Protein AF-B5Y6V1-F1 (afdb_monomer_lite)

Organism: Coprothermobacter proteolyticus (strain ATCC 35245 / DSM 5265 / OCM 4 / BT) (NCBI:txid309798)

Structure (mmCIF, N/CA/C/O backbone):
data_AF-B5Y6V1-F1
#
_entry.id   AF-B5Y6V1-F1
#
loop_
_atom_site.group_PDB
_atom_site.id
_atom_site.type_symbol
_atom_site.label_atom_id
_atom_site.label_alt_id
_atom_site.label_comp_id
_atom_site.label_asym_id
_atom_site.label_entity_id
_atom_site.label_seq_id
_atom_site.pdbx_PDB_ins_code
_atom_site.Cartn_x
_atom_site.Cartn_y
_atom_site.Cartn_z
_atom_site.occupancy
_atom_site.B_iso_or_equiv
_atom_site.auth_seq_id
_atom_site.auth_comp_id
_atom_site.auth_asym_id
_atom_site.auth_atom_id
_atom_site.pdbx_PDB_model_num
ATOM 1 N N . MET A 1 1 ? 5.979 17.648 19.713 1.00 57.91 1 MET A N 1
ATOM 2 C CA . MET A 1 1 ? 5.035 16.621 20.179 1.00 57.91 1 MET A CA 1
ATOM 3 C C . MET A 1 1 ? 4.109 16.262 19.032 1.00 57.91 1 MET A C 1
ATOM 5 O O . MET A 1 1 ? 3.069 16.890 18.846 1.00 57.91 1 MET A O 1
ATOM 9 N N . PHE A 1 2 ? 4.539 15.308 18.211 1.00 65.25 2 PHE A N 1
ATOM 10 C CA . PHE A 1 2 ? 3.668 14.685 17.219 1.00 65.25 2 PHE A CA 1
ATOM 11 C C . PHE A 1 2 ? 2.539 13.943 17.933 1.00 65.25 2 PHE A C 1
ATOM 13 O O . PHE A 1 2 ? 2.790 13.146 18.834 1.00 65.25 2 PHE A O 1
ATOM 20 N N . ASN A 1 3 ? 1.303 14.233 17.542 1.00 78.38 3 ASN A N 1
ATOM 21 C CA . ASN A 1 3 ? 0.142 13.470 17.963 1.00 78.38 3 ASN A CA 1
ATOM 22 C C . ASN A 1 3 ? -0.668 13.138 16.712 1.00 78.38 3 ASN A C 1
ATOM 24 O O . ASN A 1 3 ? -1.259 14.027 16.099 1.00 78.38 3 ASN A O 1
ATOM 28 N 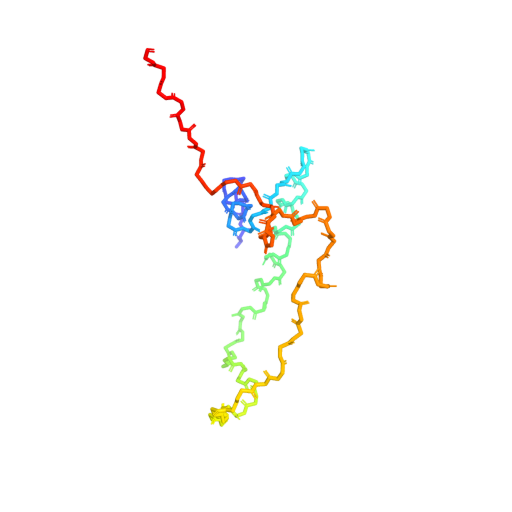N . ILE A 1 4 ? -0.632 11.877 16.299 1.00 85.94 4 ILE A N 1
ATOM 29 C CA . ILE A 1 4 ? -1.419 11.374 15.180 1.00 85.94 4 ILE A CA 1
ATOM 30 C C . ILE A 1 4 ? -2.880 11.322 15.619 1.00 85.94 4 ILE A C 1
ATOM 32 O O . ILE A 1 4 ? -3.221 10.695 16.621 1.00 85.94 4 ILE A O 1
ATOM 36 N N . SER A 1 5 ? -3.741 11.997 14.859 1.00 89.94 5 SER A N 1
ATOM 37 C CA . SER A 1 5 ? -5.190 11.896 15.015 1.00 89.94 5 SER A CA 1
ATOM 38 C C . SER A 1 5 ? -5.722 10.597 14.390 1.00 89.94 5 SER A C 1
ATOM 40 O O . SER A 1 5 ? -5.115 10.089 13.443 1.00 89.94 5 SER A O 1
ATOM 42 N N . PRO A 1 6 ? -6.888 10.093 14.834 1.00 89.31 6 PRO A N 1
ATOM 43 C CA . PRO A 1 6 ? -7.582 8.982 14.171 1.00 89.31 6 PRO A CA 1
ATOM 44 C C . PRO A 1 6 ? -7.778 9.205 12.662 1.00 89.31 6 PRO A C 1
ATOM 46 O O . PRO A 1 6 ? -7.571 8.307 11.854 1.00 89.31 6 PRO A O 1
ATOM 49 N N . GLU A 1 7 ? -8.081 10.443 12.260 1.00 91.19 7 GLU A N 1
ATOM 50 C CA . GLU A 1 7 ? -8.217 10.836 10.850 1.00 91.19 7 GLU A CA 1
ATOM 51 C C . GLU A 1 7 ? -6.912 10.645 10.066 1.00 91.19 7 GLU A C 1
ATOM 53 O O . GLU A 1 7 ? -6.921 10.137 8.946 1.00 91.19 7 GLU A O 1
ATOM 58 N N . THR A 1 8 ? -5.778 11.008 10.672 1.00 90.94 8 THR A N 1
ATOM 59 C CA . THR A 1 8 ? -4.456 10.801 10.071 1.00 90.94 8 THR A CA 1
ATOM 60 C C . THR A 1 8 ? -4.133 9.313 9.968 1.00 90.94 8 THR A C 1
ATOM 62 O O . THR A 1 8 ? -3.593 8.882 8.953 1.00 90.94 8 THR A O 1
ATOM 65 N N . LEU A 1 9 ? -4.483 8.516 10.982 1.00 90.19 9 LEU A N 1
ATOM 66 C CA . LEU A 1 9 ? -4.285 7.067 10.940 1.00 90.19 9 LEU A CA 1
ATOM 67 C C . LEU A 1 9 ? -5.089 6.424 9.804 1.00 90.19 9 LEU A C 1
ATOM 69 O O . LEU A 1 9 ? -4.530 5.644 9.038 1.00 90.19 9 LEU A O 1
ATOM 73 N N . LYS A 1 10 ? -6.354 6.813 9.637 1.00 90.06 10 LYS A N 1
ATOM 74 C CA . LYS A 1 10 ? -7.192 6.341 8.531 1.00 90.06 10 LYS A CA 1
ATOM 75 C C . LYS A 1 10 ? -6.623 6.733 7.166 1.00 90.06 10 LYS A C 1
ATOM 77 O O . LYS A 1 10 ? -6.611 5.935 6.237 1.00 90.06 10 LYS A O 1
ATOM 82 N N . HIS A 1 11 ? -6.097 7.948 7.043 1.00 91.12 11 HIS A N 1
ATOM 83 C CA . HIS A 1 11 ? -5.455 8.367 5.801 1.00 91.12 11 HIS A CA 1
ATOM 84 C C . HIS A 1 11 ? -4.197 7.537 5.486 1.00 91.12 11 HIS A C 1
ATOM 86 O O . HIS A 1 11 ? -3.959 7.170 4.337 1.00 91.12 11 HIS A O 1
ATOM 92 N N . LEU A 1 12 ? -3.398 7.203 6.503 1.00 90.75 12 LEU A N 1
ATOM 93 C CA . LEU A 1 12 ? -2.229 6.334 6.343 1.00 90.75 12 LEU A CA 1
ATOM 94 C C . LEU A 1 12 ? -2.620 4.905 5.953 1.00 90.75 12 LEU A C 1
ATOM 96 O O . LEU A 1 12 ? -1.940 4.294 5.131 1.00 90.75 12 LEU A O 1
ATOM 100 N N . GLU A 1 13 ? -3.710 4.390 6.514 1.00 90.94 13 GLU A N 1
ATOM 101 C CA . GLU A 1 13 ? -4.292 3.094 6.165 1.00 90.94 13 GLU A CA 1
ATOM 102 C C . GLU A 1 13 ? -4.661 3.030 4.671 1.00 90.94 13 GLU A C 1
ATOM 104 O O . GLU A 1 13 ? -4.235 2.109 3.968 1.00 90.94 13 GLU A O 1
ATOM 109 N N . GLU A 1 14 ? -5.339 4.064 4.162 1.00 90.94 14 GLU A N 1
ATOM 110 C CA . GLU A 1 14 ? -5.702 4.191 2.744 1.00 90.94 14 GLU A CA 1
ATOM 111 C C . GLU A 1 14 ? -4.469 4.248 1.829 1.00 90.94 14 GLU A C 1
ATOM 113 O O . GLU A 1 14 ? -4.407 3.549 0.814 1.00 90.94 14 GLU A O 1
ATOM 118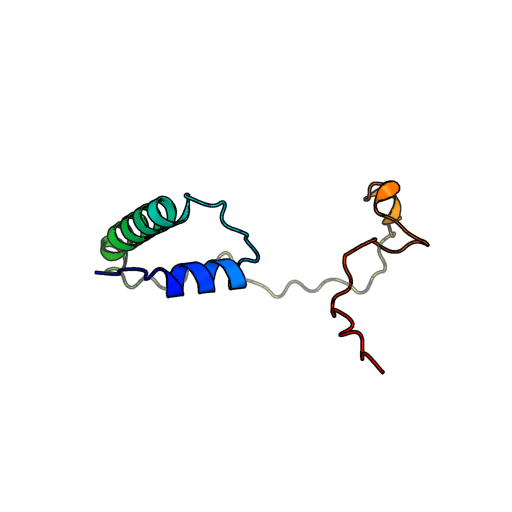 N N . LEU A 1 15 ? -3.457 5.044 2.192 1.00 92.06 15 LEU A N 1
ATOM 119 C CA . LEU A 1 15 ? -2.220 5.168 1.414 1.00 92.06 15 LEU A CA 1
ATOM 120 C C . LEU A 1 15 ? -1.416 3.864 1.374 1.00 92.06 15 LEU A C 1
ATOM 122 O O . LEU A 1 15 ? -0.810 3.540 0.352 1.00 92.06 15 LEU A O 1
ATOM 126 N N . ALA A 1 16 ? -1.402 3.122 2.482 1.00 92.38 16 ALA A N 1
ATOM 127 C CA . ALA A 1 16 ? -0.681 1.862 2.604 1.00 92.38 16 ALA A CA 1
ATOM 128 C C . ALA A 1 16 ? -1.456 0.657 2.042 1.00 92.38 16 ALA A C 1
ATOM 130 O O . ALA A 1 16 ? -0.880 -0.427 1.950 1.00 92.38 16 ALA A O 1
ATOM 131 N N . GLN A 1 17 ? -2.730 0.835 1.667 1.00 88.75 17 GLN A N 1
ATOM 132 C CA . GLN A 1 17 ? -3.646 -0.245 1.277 1.00 88.75 17 GLN A CA 1
ATOM 133 C C . GLN A 1 17 ? -3.743 -1.344 2.346 1.00 88.75 17 GLN A C 1
ATOM 135 O O . GLN A 1 17 ? -3.742 -2.540 2.042 1.00 88.75 17 GLN A O 1
ATOM 140 N N . LEU A 1 18 ? -3.788 -0.931 3.612 1.00 89.25 18 LEU A N 1
ATOM 141 C CA . LEU A 1 18 ? -4.008 -1.820 4.748 1.00 89.25 18 LEU A CA 1
ATOM 142 C C . LEU A 1 18 ? -5.467 -1.707 5.192 1.00 89.25 18 LEU A C 1
ATOM 144 O O . LEU A 1 18 ? -6.084 -0.674 4.991 1.00 89.25 18 LEU A O 1
ATOM 148 N N . GLU A 1 19 ? -6.012 -2.764 5.785 1.00 86.75 19 GLU A N 1
ATOM 149 C CA . GLU A 1 19 ? -7.293 -2.707 6.497 1.00 86.75 19 GLU A CA 1
ATOM 150 C C . GLU A 1 19 ? -7.011 -3.042 7.962 1.00 86.75 19 GLU A C 1
ATOM 152 O O . GLU A 1 19 ? -6.566 -4.152 8.282 1.00 86.75 19 GLU A O 1
ATOM 157 N N . LEU A 1 20 ? -7.203 -2.074 8.857 1.00 83.38 20 LEU A N 1
ATOM 158 C CA . LEU A 1 20 ? -6.968 -2.250 10.286 1.00 83.38 20 LEU A CA 1
ATOM 159 C C . LEU A 1 20 ? -8.122 -3.052 10.911 1.00 83.38 20 LEU A C 1
ATOM 161 O O . LEU A 1 20 ? -9.286 -2.658 10.816 1.00 83.38 20 LEU A O 1
ATOM 165 N N . PRO A 1 21 ? -7.833 -4.170 11.603 1.00 87.19 21 PRO A N 1
ATOM 166 C CA . PRO A 1 21 ? -8.862 -4.912 12.318 1.00 87.19 21 PRO A CA 1
ATOM 167 C C . PRO A 1 21 ? -9.542 -4.061 13.397 1.00 87.19 21 PRO A C 1
ATOM 169 O O . PRO A 1 21 ? -8.890 -3.286 14.104 1.00 87.19 21 PRO A O 1
ATOM 172 N N . LEU A 1 22 ? -10.849 -4.278 13.578 1.00 78.50 22 LEU A N 1
ATOM 173 C CA . LEU A 1 22 ? -11.642 -3.612 14.614 1.00 78.50 22 LEU A CA 1
ATOM 174 C C . LEU A 1 22 ? -10.988 -3.787 15.995 1.00 78.50 22 LEU A C 1
ATOM 176 O O . LEU A 1 22 ? -10.705 -4.907 16.423 1.00 78.50 22 LEU A O 1
ATOM 180 N N . GLY A 1 23 ? -10.759 -2.672 16.691 1.00 80.00 23 GLY A N 1
ATOM 181 C CA . GLY A 1 23 ? -10.164 -2.648 18.032 1.00 80.00 23 GLY A CA 1
ATOM 182 C C . GLY A 1 23 ? -8.635 -2.552 18.083 1.00 80.00 23 GLY A C 1
ATOM 183 O O . GLY A 1 23 ? -8.088 -2.466 19.179 1.00 80.00 23 GLY A O 1
ATOM 184 N N . LEU A 1 24 ? -7.928 -2.532 16.944 1.00 87.69 24 LEU A N 1
ATOM 185 C CA . LEU A 1 24 ? -6.479 -2.259 16.915 1.00 87.69 24 LEU A CA 1
ATOM 186 C C . LEU A 1 24 ? -6.122 -0.783 16.709 1.00 87.69 24 LEU A C 1
ATOM 188 O O . LEU A 1 24 ? -4.956 -0.422 16.858 1.00 87.69 24 LEU A O 1
ATOM 192 N N . GLU A 1 25 ? -7.103 0.064 16.412 1.00 87.25 25 GLU A N 1
ATOM 193 C CA . GLU A 1 25 ? -6.900 1.487 16.124 1.00 87.25 25 GLU A CA 1
ATOM 194 C C . GLU A 1 25 ? -6.229 2.228 17.290 1.00 87.25 25 GLU A C 1
ATOM 196 O O . GLU A 1 25 ? -5.195 2.866 17.107 1.00 87.25 25 GLU A O 1
ATOM 201 N N . GLU A 1 26 ? -6.747 2.069 18.511 1.00 87.44 26 GLU A N 1
ATO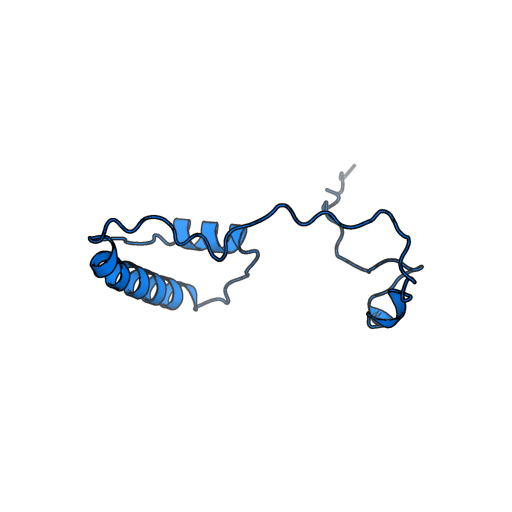M 202 C CA . GLU A 1 26 ? -6.203 2.729 19.706 1.00 87.44 26 GLU A CA 1
ATOM 203 C C . GLU A 1 26 ? -4.755 2.315 19.986 1.00 87.44 26 GLU A C 1
ATOM 205 O O . GLU A 1 26 ? -3.905 3.152 20.298 1.00 87.44 26 GLU A O 1
ATOM 210 N N . LYS A 1 27 ? -4.455 1.022 19.816 1.00 90.25 27 LYS A N 1
ATOM 211 C CA . LYS A 1 27 ? -3.100 0.497 19.980 1.00 90.25 27 LYS A CA 1
ATOM 212 C C . LYS A 1 27 ? -2.162 1.066 18.916 1.00 90.25 27 LYS A C 1
ATOM 214 O O . LYS A 1 27 ? -1.060 1.488 19.243 1.00 90.25 27 LYS A O 1
ATOM 219 N N . MET A 1 28 ? -2.603 1.110 17.660 1.00 91.50 28 MET A N 1
ATOM 220 C CA . MET A 1 28 ? -1.804 1.646 16.559 1.00 91.50 28 MET A CA 1
ATOM 221 C C . MET A 1 28 ? -1.515 3.140 16.747 1.00 91.50 28 MET A C 1
ATOM 223 O O . MET A 1 28 ? -0.384 3.577 16.547 1.00 91.50 28 MET A O 1
ATOM 227 N N . LEU A 1 29 ? -2.501 3.918 17.203 1.00 91.00 29 LEU A N 1
ATOM 228 C CA . LEU A 1 29 ? -2.305 5.324 17.567 1.00 91.00 29 LEU A CA 1
ATOM 229 C C . LEU A 1 29 ? -1.271 5.476 18.685 1.00 91.00 29 LEU A C 1
ATOM 231 O O . LEU A 1 29 ? -0.386 6.328 18.596 1.00 91.00 29 LEU A O 1
ATOM 235 N N . GLN A 1 30 ? -1.360 4.651 19.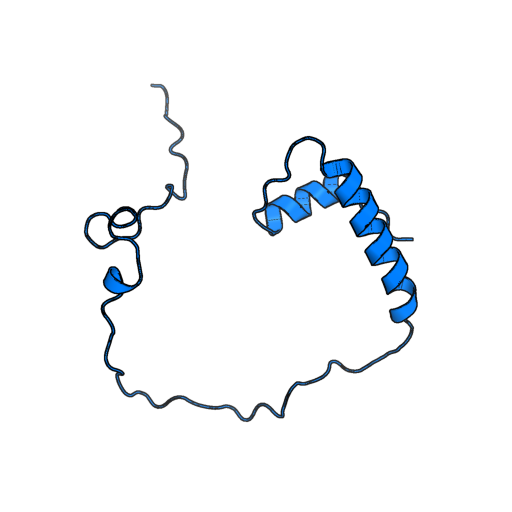730 1.00 90.38 30 GLN A N 1
ATOM 236 C CA . GLN A 1 30 ? -0.399 4.672 20.829 1.00 90.38 30 GLN A CA 1
ATOM 237 C C . GLN A 1 30 ? 1.019 4.336 20.345 1.00 90.38 30 GLN A C 1
ATOM 239 O O . GLN A 1 30 ? 1.961 5.070 20.656 1.00 90.38 30 GLN A O 1
ATOM 244 N N . ASP A 1 31 ? 1.164 3.266 19.563 1.00 91.44 31 ASP A N 1
ATOM 245 C CA . ASP A 1 31 ? 2.451 2.785 19.060 1.00 91.44 31 ASP A CA 1
ATOM 246 C C . ASP A 1 31 ? 3.100 3.820 18.128 1.00 91.44 31 ASP A C 1
ATOM 248 O O . ASP A 1 31 ? 4.272 4.161 18.297 1.00 91.44 31 ASP A O 1
ATOM 252 N N . LEU A 1 32 ? 2.343 4.394 17.187 1.00 90.94 32 LEU A N 1
ATOM 253 C CA . LEU A 1 32 ? 2.866 5.398 16.257 1.00 90.94 32 LEU A CA 1
ATOM 254 C C . LEU A 1 32 ? 3.286 6.689 16.968 1.00 90.94 32 LEU A C 1
ATOM 256 O O . LEU A 1 32 ? 4.346 7.240 16.667 1.00 90.94 32 LEU A O 1
ATOM 260 N N . ASN A 1 33 ? 2.505 7.152 17.945 1.00 89.50 33 ASN A N 1
ATOM 261 C CA . ASN A 1 33 ? 2.875 8.316 18.748 1.00 89.50 33 ASN A CA 1
ATOM 262 C C . ASN A 1 33 ? 4.135 8.054 19.582 1.00 89.50 33 ASN A C 1
ATOM 264 O O . ASN A 1 33 ? 5.014 8.915 19.666 1.00 89.50 33 ASN A O 1
ATOM 268 N N . HIS A 1 34 ? 4.270 6.851 20.145 1.00 88.94 34 HIS A N 1
ATOM 269 C CA . HIS A 1 34 ? 5.481 6.450 20.854 1.00 88.94 34 HIS A CA 1
ATOM 270 C C . HIS A 1 34 ? 6.707 6.448 19.927 1.00 88.94 34 HIS A C 1
ATOM 272 O O . HIS A 1 34 ? 7.738 7.040 20.262 1.00 88.94 34 HIS A O 1
ATOM 278 N N . ILE A 1 35 ? 6.582 5.868 18.732 1.00 88.75 35 ILE A N 1
ATOM 279 C CA . ILE A 1 35 ? 7.643 5.846 17.719 1.00 88.75 35 ILE A CA 1
ATOM 280 C C . ILE A 1 35 ? 8.060 7.274 17.349 1.00 88.75 35 ILE A C 1
ATOM 282 O O . ILE A 1 35 ? 9.233 7.621 17.482 1.00 88.75 35 ILE A O 1
ATOM 286 N N . LEU A 1 36 ? 7.117 8.132 16.949 1.00 86.62 36 LEU A N 1
ATOM 287 C CA . LEU A 1 36 ? 7.430 9.502 16.530 1.00 86.62 36 LEU A CA 1
ATOM 288 C C . LEU A 1 36 ? 8.065 10.327 17.651 1.00 86.62 36 LEU A C 1
ATOM 290 O O . LEU A 1 36 ? 9.027 11.050 17.400 1.00 86.62 36 LEU A O 1
ATOM 294 N N . SER A 1 37 ? 7.597 10.165 18.892 1.00 83.75 37 SER A N 1
ATOM 295 C CA . SER A 1 37 ? 8.214 10.821 20.051 1.00 83.75 37 SER A CA 1
ATOM 296 C C . SER A 1 37 ? 9.665 10.376 20.287 1.00 83.75 37 SER A C 1
ATOM 298 O O . SER A 1 37 ? 10.496 11.177 20.705 1.00 83.75 37 SER A O 1
ATOM 300 N N . THR A 1 38 ? 10.002 9.126 19.954 1.00 81.06 38 THR A N 1
ATOM 301 C CA . THR A 1 38 ? 11.377 8.609 20.043 1.00 81.06 38 THR A CA 1
ATOM 302 C C . THR A 1 38 ? 12.278 9.247 18.982 1.00 81.06 38 THR A C 1
ATOM 304 O O . THR A 1 38 ? 13.425 9.598 19.261 1.00 81.06 38 THR A O 1
ATOM 307 N N . PHE A 1 39 ? 11.759 9.447 17.768 1.00 74.94 39 PHE A N 1
ATOM 308 C CA . PHE A 1 39 ? 12.501 10.057 16.661 1.00 74.94 39 PHE A CA 1
ATOM 309 C C . PHE A 1 39 ? 12.661 11.583 16.777 1.00 74.94 39 PHE A C 1
ATOM 311 O O . PHE A 1 39 ? 13.594 12.119 16.176 1.00 74.94 39 PHE A O 1
ATOM 318 N N . GLU A 1 40 ? 11.851 12.284 17.586 1.00 65.88 40 GLU A N 1
ATOM 319 C CA . GLU A 1 40 ? 12.074 13.709 17.915 1.00 65.88 40 GLU A CA 1
ATOM 320 C C . GLU A 1 40 ? 13.476 13.959 18.513 1.00 65.88 40 GLU A C 1
ATOM 322 O O . GLU A 1 40 ? 14.013 15.054 18.384 1.00 65.88 40 GLU A O 1
ATOM 327 N N . VAL A 1 41 ? 14.113 12.941 19.104 1.00 58.06 41 VAL A N 1
ATOM 328 C CA . VAL A 1 41 ? 15.477 13.035 19.657 1.00 58.06 41 VAL A CA 1
ATOM 329 C C . VAL A 1 41 ? 16.561 13.008 18.560 1.00 58.06 41 VAL A C 1
ATOM 331 O O . VAL A 1 41 ? 17.677 13.475 18.779 1.00 58.06 41 VAL A O 1
ATOM 334 N N . ILE A 1 42 ? 16.250 12.490 17.365 1.00 57.22 42 ILE A N 1
ATOM 335 C CA . ILE A 1 42 ? 17.222 12.226 16.284 1.00 57.22 42 ILE A CA 1
ATOM 336 C C . ILE A 1 42 ? 17.302 13.384 15.269 1.00 57.22 42 ILE A C 1
ATOM 338 O O . ILE A 1 42 ? 18.304 13.524 14.569 1.00 57.22 42 ILE A O 1
ATOM 342 N N . SER A 1 43 ? 16.305 14.273 15.221 1.00 55.94 43 SER A N 1
ATOM 343 C CA . SER A 1 43 ? 16.213 15.381 14.249 1.00 55.94 43 SER A CA 1
ATOM 344 C C . SER A 1 43 ? 17.219 16.528 14.453 1.00 55.94 43 SER A C 1
ATOM 346 O O . SER A 1 43 ? 17.209 17.491 13.692 1.00 55.94 43 SER A O 1
ATOM 348 N N . VAL A 1 44 ? 18.105 16.438 15.450 1.00 58.91 44 VAL A N 1
ATOM 349 C CA . VAL A 1 44 ? 19.074 17.496 15.802 1.00 58.91 44 VAL A CA 1
ATOM 350 C C . VAL A 1 44 ? 20.366 17.426 14.971 1.00 58.91 44 VAL A C 1
ATOM 352 O O . VAL A 1 44 ? 21.167 18.358 14.993 1.00 58.91 44 VAL A O 1
ATOM 355 N N . VAL A 1 45 ? 20.592 16.354 14.206 1.00 65.62 45 VAL A N 1
ATOM 356 C CA . VAL A 1 45 ? 21.829 16.186 13.429 1.00 65.62 45 VAL A CA 1
ATOM 357 C C . VAL A 1 45 ? 21.553 16.424 11.947 1.00 65.62 45 VAL A C 1
ATOM 359 O O . VAL A 1 45 ? 20.988 15.564 11.273 1.00 65.62 45 VAL A O 1
ATOM 362 N N . GLU A 1 46 ? 21.987 17.575 11.421 1.00 63.47 46 GLU A N 1
ATOM 363 C CA . GLU A 1 46 ? 22.079 17.798 9.974 1.00 63.47 46 GLU A CA 1
ATOM 364 C C . GLU A 1 46 ? 23.083 16.803 9.384 1.00 63.47 46 GLU A C 1
ATOM 366 O O . GLU A 1 46 ? 24.298 17.003 9.409 1.00 63.47 46 GLU A O 1
ATOM 371 N N . LYS A 1 47 ? 22.565 15.686 8.878 1.00 71.56 47 LYS A N 1
ATOM 372 C CA . LYS A 1 47 ? 23.341 14.702 8.138 1.00 71.56 47 LYS A CA 1
ATOM 373 C C . LYS A 1 47 ? 22.956 14.815 6.664 1.00 71.56 47 LYS A C 1
ATOM 375 O O . LYS A 1 47 ? 21.766 14.719 6.356 1.00 71.56 47 LYS A O 1
ATOM 380 N N . PRO A 1 48 ? 23.916 15.014 5.743 1.00 73.75 48 PRO A N 1
ATOM 381 C CA . PRO A 1 48 ? 23.615 14.913 4.322 1.00 73.75 48 PRO A CA 1
ATOM 382 C C . PRO A 1 48 ? 23.041 13.516 4.035 1.00 73.75 48 PRO A C 1
ATOM 384 O O . PRO A 1 48 ? 23.464 12.550 4.680 1.00 73.75 48 PRO A O 1
ATOM 387 N N . PRO A 1 49 ? 22.076 13.385 3.106 1.00 76.50 49 PRO A N 1
ATOM 388 C CA . PRO A 1 49 ? 21.511 12.086 2.770 1.00 76.50 49 PRO A CA 1
ATOM 389 C C . PRO A 1 49 ? 22.642 11.138 2.371 1.00 76.50 49 PRO A C 1
ATOM 391 O O . PRO A 1 49 ? 23.492 11.484 1.547 1.00 76.50 49 PRO A O 1
ATOM 394 N N . GLU A 1 50 ? 22.675 9.954 2.980 1.00 77.19 50 GLU A N 1
ATOM 395 C CA . GLU A 1 50 ? 23.647 8.933 2.609 1.00 77.19 50 GLU A CA 1
ATOM 396 C C . GLU A 1 50 ? 23.380 8.525 1.158 1.00 77.19 50 GLU A C 1
ATOM 398 O O . GLU A 1 50 ? 22.380 7.878 0.848 1.00 77.19 50 GLU A O 1
ATOM 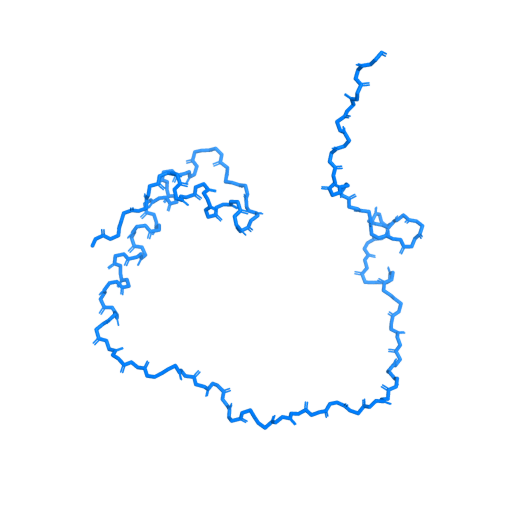403 N N . SER A 1 51 ? 24.266 8.923 0.245 1.00 68.56 51 SER A N 1
ATOM 404 C CA . SER A 1 51 ? 24.279 8.369 -1.103 1.00 68.56 51 SER A CA 1
ATOM 405 C C . SER A 1 51 ? 24.931 6.994 -1.017 1.00 68.56 51 SER A C 1
ATOM 407 O O . SER A 1 51 ? 26.147 6.849 -0.908 1.00 68.56 51 SER A O 1
ATOM 409 N N . GLY A 1 52 ? 24.100 5.955 -0.975 1.00 66.50 52 GLY A N 1
ATOM 410 C CA . GLY A 1 52 ? 24.574 4.581 -1.046 1.00 66.50 52 GLY A CA 1
ATOM 411 C C . GLY A 1 52 ? 25.254 4.339 -2.391 1.00 66.50 52 GLY A C 1
ATOM 412 O O . GLY A 1 52 ? 24.557 4.213 -3.390 1.00 66.50 52 GLY A O 1
ATOM 413 N N . VAL A 1 53 ? 26.589 4.240 -2.372 1.00 68.38 53 VAL A N 1
ATOM 414 C CA . VAL A 1 53 ? 27.482 3.930 -3.507 1.00 68.38 53 VAL A CA 1
ATOM 415 C C . VAL A 1 53 ? 27.432 4.987 -4.620 1.00 68.38 53 VAL A C 1
ATOM 417 O O . VAL A 1 53 ? 26.366 5.400 -5.063 1.00 68.38 53 VAL A O 1
ATOM 420 N N . GLU A 1 54 ? 28.592 5.431 -5.116 1.00 65.75 54 GLU A N 1
ATOM 421 C CA . GLU A 1 54 ? 28.637 6.292 -6.303 1.00 65.75 54 GLU A CA 1
ATOM 422 C C . GLU A 1 54 ? 27.932 5.593 -7.472 1.00 65.75 54 GLU A C 1
ATOM 424 O O . GLU A 1 54 ? 28.417 4.605 -8.032 1.00 65.75 54 GLU A O 1
ATOM 429 N N . GLN A 1 55 ? 26.740 6.083 -7.809 1.00 64.19 55 GLN A N 1
ATOM 430 C CA . GLN A 1 55 ? 25.945 5.561 -8.906 1.00 64.19 55 GLN A CA 1
ATOM 431 C C . GLN A 1 55 ? 26.591 6.010 -10.215 1.00 64.19 55 GLN A C 1
ATOM 433 O O . GLN A 1 55 ? 26.246 7.040 -10.790 1.00 64.19 55 GLN A O 1
ATOM 438 N N . SER A 1 56 ? 27.550 5.228 -10.703 1.00 73.62 56 SER A N 1
ATOM 439 C CA . SER A 1 56 ? 27.848 5.246 -12.131 1.00 73.62 56 SER A CA 1
ATOM 440 C C . SER A 1 56 ? 26.600 4.757 -12.872 1.00 73.62 56 SER A C 1
ATOM 442 O O . SER A 1 56 ? 25.931 3.818 -12.439 1.00 73.62 56 SER A O 1
ATOM 444 N N . ALA A 1 57 ? 26.217 5.438 -13.952 1.00 75.19 57 ALA A N 1
ATOM 445 C CA . ALA A 1 57 ? 25.043 5.062 -14.729 1.00 75.19 57 ALA A CA 1
ATOM 446 C C . ALA A 1 57 ? 25.282 3.697 -15.399 1.00 75.19 57 ALA A C 1
ATOM 448 O O . ALA A 1 57 ? 25.882 3.609 -16.471 1.00 75.19 57 ALA A O 1
ATOM 449 N N . PHE A 1 58 ? 24.833 2.620 -14.756 1.00 80.75 58 PHE A N 1
ATOM 450 C CA . PHE A 1 58 ? 24.903 1.272 -15.308 1.00 80.75 58 PHE A CA 1
ATOM 451 C C . PHE A 1 58 ? 23.837 1.113 -16.394 1.00 80.75 58 PHE A C 1
ATOM 453 O O . PHE A 1 58 ? 22.649 0.962 -16.110 1.00 80.75 58 PHE A O 1
ATOM 460 N N . LEU A 1 59 ? 24.263 1.147 -17.656 1.00 88.75 59 LEU A N 1
ATOM 461 C CA . LEU A 1 59 ? 23.392 0.856 -18.790 1.00 88.75 59 LEU A CA 1
ATOM 462 C C . LEU A 1 59 ? 23.346 -0.654 -19.045 1.00 88.75 59 LEU A C 1
ATOM 464 O O . LEU A 1 59 ? 24.380 -1.316 -19.142 1.00 88.75 59 LEU A O 1
ATOM 468 N N . ARG A 1 60 ? 22.136 -1.199 -19.201 1.00 90.62 60 ARG A N 1
ATOM 469 C CA . ARG A 1 60 ? 21.926 -2.576 -19.663 1.00 90.62 60 ARG A CA 1
ATOM 470 C C . ARG A 1 60 ? 22.002 -2.615 -21.191 1.00 90.62 60 ARG A C 1
ATOM 472 O O . ARG A 1 60 ? 21.371 -1.796 -21.853 1.00 90.62 60 ARG A O 1
ATOM 479 N N . ALA A 1 61 ? 22.720 -3.591 -21.747 1.00 92.19 61 ALA A N 1
ATOM 480 C CA . ALA A 1 61 ? 22.729 -3.839 -23.187 1.00 92.19 61 ALA A CA 1
ATOM 481 C C . ALA A 1 61 ? 21.337 -4.250 -23.702 1.00 92.19 61 ALA A C 1
ATOM 483 O O . ALA A 1 61 ? 20.602 -4.975 -23.022 1.00 92.19 61 ALA A O 1
ATOM 484 N N . ASP A 1 62 ? 21.002 -3.837 -24.924 1.00 94.25 62 ASP A N 1
ATOM 485 C CA . ASP A 1 62 ? 19.751 -4.200 -25.598 1.00 94.25 62 ASP A CA 1
ATOM 486 C C . ASP A 1 62 ? 19.829 -5.610 -26.202 1.00 94.25 62 ASP A C 1
ATOM 488 O O . ASP A 1 62 ? 19.866 -5.814 -27.413 1.00 94.25 62 ASP A O 1
ATOM 492 N N . GLN A 1 63 ? 19.961 -6.606 -25.327 1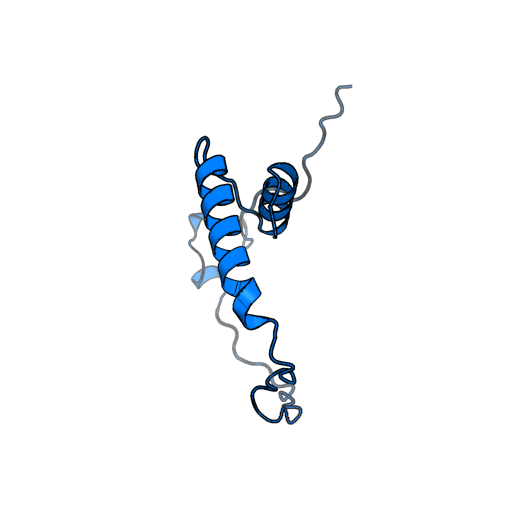.00 94.44 63 GLN A N 1
ATOM 493 C CA . GLN A 1 63 ? 19.940 -8.016 -25.700 1.00 94.44 63 GLN A CA 1
ATOM 494 C C . GLN A 1 63 ? 18.692 -8.682 -25.109 1.00 94.44 63 GLN A C 1
ATOM 496 O O . GLN A 1 63 ? 18.391 -8.464 -23.924 1.00 94.44 63 GLN A O 1
ATOM 501 N N . PRO A 1 64 ? 17.957 -9.485 -25.900 1.00 91.00 64 PRO A N 1
ATOM 502 C CA . PRO A 1 64 ? 16.835 -10.251 -25.387 1.00 91.00 64 PRO A CA 1
ATOM 503 C C . PRO A 1 64 ? 17.350 -11.349 -24.454 1.00 91.00 64 PRO A C 1
ATOM 505 O O . PRO A 1 64 ? 18.272 -12.092 -24.789 1.00 91.00 64 PRO A O 1
ATOM 508 N N . LEU A 1 65 ? 16.739 -11.457 -23.277 1.00 89.44 65 LEU A N 1
ATOM 509 C CA . LEU A 1 65 ? 16.993 -12.539 -22.329 1.00 89.44 65 LEU A CA 1
ATOM 510 C C . LEU A 1 65 ? 15.917 -13.623 -22.484 1.00 89.44 65 LEU A C 1
ATOM 512 O O . LEU A 1 65 ? 14.778 -13.298 -22.832 1.00 89.44 65 LEU A O 1
ATOM 516 N N . PRO A 1 66 ? 16.244 -14.904 -22.235 1.00 87.50 66 PRO A N 1
ATOM 517 C CA . PRO A 1 66 ? 15.262 -15.978 -22.300 1.00 87.50 66 PRO A CA 1
ATOM 518 C C . PRO A 1 66 ? 14.124 -15.726 -21.303 1.00 87.50 66 PRO A C 1
ATOM 520 O O . PRO A 1 66 ? 14.352 -15.477 -20.119 1.00 87.50 66 PRO A O 1
ATOM 523 N N . TYR A 1 67 ? 12.888 -15.796 -21.794 1.00 81.81 67 TYR A N 1
ATOM 524 C CA . TYR A 1 67 ? 11.691 -15.608 -20.983 1.00 81.81 67 TYR A CA 1
ATOM 525 C C . TYR A 1 67 ? 11.321 -16.911 -20.269 1.00 81.81 67 TYR A C 1
ATOM 527 O O . TYR A 1 67 ? 11.163 -17.957 -20.899 1.00 81.81 67 TYR A O 1
ATOM 535 N N . THR A 1 68 ? 11.159 -16.841 -18.949 1.00 79.38 68 THR A N 1
ATOM 536 C CA . THR A 1 68 ? 10.540 -17.924 -18.179 1.00 79.38 68 THR A CA 1
ATOM 537 C C . THR A 1 68 ? 9.032 -17.729 -18.232 1.00 79.38 68 THR A C 1
ATOM 539 O O . THR A 1 68 ? 8.551 -16.645 -17.917 1.00 79.38 68 THR A O 1
ATOM 542 N N . ASP A 1 69 ? 8.295 -18.767 -18.629 1.00 77.12 69 ASP A N 1
ATOM 543 C CA . ASP A 1 69 ? 6.832 -18.752 -18.675 1.00 77.12 69 ASP A CA 1
ATOM 544 C C . ASP A 1 69 ? 6.249 -18.315 -17.321 1.00 77.12 69 ASP A C 1
ATOM 546 O O . ASP A 1 69 ? 6.332 -19.050 -16.332 1.00 77.12 69 ASP A O 1
ATOM 550 N N . ALA A 1 70 ? 5.677 -17.106 -17.273 1.00 71.88 70 ALA A N 1
ATOM 551 C CA . ALA A 1 70 ? 5.168 -16.520 -16.038 1.00 71.88 70 ALA A CA 1
ATOM 552 C C . ALA A 1 70 ? 4.023 -17.337 -15.428 1.00 71.88 70 ALA A C 1
ATOM 554 O O . ALA A 1 70 ? 3.824 -17.275 -14.219 1.00 71.88 70 ALA A O 1
ATOM 555 N N . SER A 1 71 ? 3.313 -18.155 -16.215 1.00 70.75 71 SER A N 1
ATOM 556 C CA . SER A 1 71 ? 2.268 -19.041 -15.689 1.00 70.75 71 SER A CA 1
ATOM 557 C C . SER A 1 71 ? 2.811 -20.084 -14.705 1.00 70.75 71 SER A C 1
ATOM 559 O O . SER A 1 71 ? 2.076 -20.535 -13.833 1.00 70.75 71 SER A O 1
ATOM 561 N N . ARG A 1 72 ? 4.113 -20.405 -14.771 1.00 76.44 72 ARG A N 1
ATOM 562 C CA . ARG A 1 72 ? 4.797 -21.293 -13.815 1.00 76.44 72 ARG A CA 1
ATOM 563 C C . ARG A 1 72 ? 5.123 -20.624 -12.481 1.00 76.44 72 ARG A C 1
ATOM 565 O O . ARG A 1 72 ? 5.449 -21.321 -11.526 1.00 76.44 72 ARG A O 1
ATOM 572 N N . LEU A 1 73 ? 5.075 -19.292 -12.419 1.00 79.25 73 LEU A N 1
ATOM 573 C CA . LEU A 1 73 ? 5.346 -18.513 -11.206 1.00 79.25 73 LEU A CA 1
ATOM 574 C C . LEU A 1 73 ? 4.093 -18.325 -10.341 1.00 79.25 73 LEU A C 1
ATOM 576 O O . LEU A 1 73 ? 4.201 -17.890 -9.196 1.00 79.25 73 LEU A O 1
ATOM 580 N N . PHE A 1 74 ? 2.911 -18.637 -10.877 1.00 81.38 74 PHE A N 1
ATOM 581 C CA . PHE A 1 74 ? 1.634 -18.424 -10.209 1.00 81.38 74 PHE A CA 1
ATOM 582 C C . PHE A 1 74 ? 0.895 -19.740 -9.986 1.00 81.38 74 PHE A C 1
ATOM 584 O O . PHE A 1 74 ? 0.981 -20.672 -10.781 1.00 81.38 74 PHE A O 1
ATOM 591 N N . ASP A 1 75 ? 0.123 -19.796 -8.903 1.00 83.31 75 ASP A N 1
ATOM 592 C CA . ASP A 1 75 ? -0.826 -20.881 -8.678 1.00 83.31 75 ASP A CA 1
ATOM 593 C C . ASP A 1 75 ? -1.866 -20.898 -9.823 1.00 83.31 75 ASP A C 1
ATOM 595 O O . ASP A 1 75 ? -2.480 -19.853 -10.085 1.00 83.31 75 ASP A O 1
ATOM 599 N N . PRO A 1 76 ? -2.103 -22.042 -10.499 1.00 81.81 76 PRO A N 1
ATOM 600 C CA . PRO A 1 76 ? -3.076 -22.148 -11.587 1.00 81.81 76 PRO A CA 1
ATOM 601 C C . PRO A 1 76 ? -4.479 -21.646 -11.222 1.00 81.81 76 PRO A C 1
ATOM 603 O O . PRO A 1 76 ? -5.182 -21.116 -12.080 1.00 81.81 76 PRO A O 1
ATOM 606 N N . SER A 1 77 ? -4.883 -21.753 -9.952 1.00 85.50 77 SER A N 1
ATOM 607 C CA . SER A 1 77 ? -6.179 -21.261 -9.459 1.00 85.50 77 SER A CA 1
ATOM 608 C C . SER A 1 77 ? -6.336 -19.737 -9.553 1.00 85.50 77 SER A C 1
ATOM 610 O O . SER A 1 77 ? -7.458 -19.223 -9.603 1.00 85.50 77 SER A O 1
ATOM 612 N N . ARG A 1 78 ? -5.218 -19.001 -9.614 1.00 86.19 78 ARG A N 1
ATOM 613 C CA . ARG A 1 78 ? -5.178 -17.541 -9.766 1.00 86.19 78 ARG A CA 1
ATOM 614 C C . ARG A 1 78 ? -5.166 -17.097 -11.225 1.00 86.19 78 ARG A C 1
ATOM 616 O O . ARG A 1 78 ? -5.177 -15.894 -11.467 1.00 86.19 78 ARG A O 1
ATOM 623 N N . LEU A 1 79 ? -5.149 -18.020 -12.188 1.00 88.00 79 LEU A N 1
ATOM 624 C CA . LEU A 1 79 ? -5.110 -17.704 -13.613 1.00 88.00 79 LEU A CA 1
ATOM 625 C C . LEU A 1 79 ? -6.465 -17.963 -14.284 1.00 88.00 79 LEU A C 1
ATOM 627 O O . LEU A 1 79 ? -7.128 -18.968 -14.040 1.00 88.00 79 LEU A O 1
ATOM 631 N N . LYS A 1 80 ? -6.872 -17.059 -15.179 1.00 87.19 80 LYS A N 1
ATOM 632 C CA . LYS A 1 80 ? -8.020 -17.229 -16.080 1.00 87.19 80 LYS A CA 1
ATOM 633 C C . LYS A 1 80 ? -7.598 -16.800 -17.483 1.00 87.19 80 LYS A C 1
ATOM 635 O O . LYS A 1 80 ? -7.254 -15.643 -17.688 1.00 87.19 80 LYS A O 1
ATOM 640 N N . ASN A 1 81 ? -7.607 -17.726 -18.445 1.00 85.81 81 ASN A N 1
ATOM 641 C CA . ASN A 1 81 ? -7.209 -17.484 -19.844 1.00 85.81 81 ASN A CA 1
ATOM 642 C C . ASN A 1 81 ? -5.803 -16.866 -20.013 1.00 85.81 81 ASN A C 1
ATOM 644 O O . ASN A 1 81 ? -5.599 -16.038 -20.894 1.00 85.81 81 ASN A O 1
ATOM 648 N N . GLY A 1 82 ? -4.840 -17.232 -19.158 1.00 82.94 82 GLY A N 1
ATOM 649 C CA . GLY A 1 82 ? -3.479 -16.673 -19.190 1.00 82.94 82 GLY A CA 1
ATOM 650 C C . GLY A 1 82 ? -3.314 -15.325 -18.476 1.00 82.94 82 GLY A C 1
ATOM 651 O O . GLY A 1 82 ? -2.212 -14.787 -18.458 1.00 82.94 82 GLY A O 1
ATOM 652 N N . PHE A 1 83 ? -4.371 -14.803 -17.846 1.00 85.88 83 PHE A N 1
ATOM 653 C CA . PHE A 1 83 ? -4.344 -13.566 -17.062 1.00 85.88 83 PHE A CA 1
ATOM 654 C C . PHE A 1 83 ? -4.459 -13.849 -15.564 1.00 85.88 83 PHE A C 1
ATOM 656 O O . PHE A 1 83 ? -5.142 -14.791 -15.155 1.00 85.88 83 PHE A O 1
ATOM 663 N N . LEU A 1 84 ? -3.845 -12.997 -14.739 1.00 89.06 84 LEU A N 1
ATOM 664 C CA . LEU A 1 84 ? -4.069 -13.000 -13.295 1.00 89.06 84 LEU A CA 1
ATOM 665 C C . LEU A 1 84 ? -5.509 -12.586 -12.991 1.00 89.06 84 LEU A C 1
ATOM 667 O O . LEU A 1 84 ? -5.970 -11.514 -13.378 1.00 89.06 84 LEU A O 1
ATOM 671 N N . ARG A 1 85 ? -6.216 -13.442 -12.261 1.00 88.62 85 ARG A N 1
ATOM 672 C CA . ARG A 1 85 ? -7.552 -13.168 -11.751 1.00 88.62 85 ARG A CA 1
ATOM 673 C C . ARG A 1 85 ? -7.435 -12.238 -10.544 1.00 88.62 85 ARG A C 1
ATOM 675 O O . ARG A 1 85 ? -7.038 -12.666 -9.461 1.00 88.62 85 ARG A O 1
ATOM 682 N N . VAL A 1 86 ? -7.805 -10.978 -10.739 1.00 89.31 86 VAL A N 1
ATOM 683 C CA . VAL A 1 86 ? -7.881 -9.941 -9.698 1.00 89.31 86 VAL A CA 1
ATOM 684 C C . VAL A 1 86 ? -9.296 -9.368 -9.626 1.00 89.31 86 VAL A C 1
ATOM 686 O O . VAL A 1 86 ? -10.110 -9.611 -10.521 1.00 89.31 86 VAL A O 1
ATOM 689 N N . LYS A 1 87 ? -9.607 -8.641 -8.548 1.00 86.12 87 LYS A N 1
ATOM 690 C CA . LYS A 1 87 ? -10.841 -7.850 -8.484 1.00 86.12 87 LYS A CA 1
ATOM 691 C C . LYS A 1 87 ? -10.805 -6.772 -9.584 1.00 86.12 87 LYS A C 1
ATOM 693 O O . LYS A 1 87 ? -9.717 -6.273 -9.882 1.00 86.12 87 LYS A O 1
ATOM 698 N N . PRO A 1 88 ? -11.947 -6.444 -10.208 1.00 87.44 88 PRO A N 1
ATOM 699 C CA . PRO A 1 88 ? -12.011 -5.349 -11.168 1.00 87.44 88 PRO A CA 1
ATOM 700 C C . PRO A 1 88 ? -11.587 -4.035 -10.499 1.00 87.44 88 PRO A C 1
ATOM 702 O O . PRO A 1 88 ? -11.814 -3.837 -9.309 1.00 87.44 88 PRO A O 1
ATOM 705 N N . VAL A 1 89 ? -10.927 -3.166 -11.266 1.00 85.19 89 VAL A N 1
ATOM 706 C CA . VAL A 1 89 ? -10.376 -1.893 -10.762 1.00 85.19 89 VAL A CA 1
ATOM 707 C C . VAL A 1 89 ? -11.476 -0.855 -10.535 1.00 85.19 89 VAL A C 1
ATOM 709 O O . VAL A 1 89 ? -11.344 0.003 -9.670 1.00 85.19 89 VAL A O 1
ATOM 712 N N . LEU A 1 90 ? -12.556 -0.936 -11.312 1.00 86.56 90 LEU A N 1
ATOM 713 C CA . LEU A 1 90 ? -13.730 -0.087 -11.180 1.00 86.56 90 LEU A CA 1
ATOM 714 C C . LEU A 1 90 ? -14.897 -0.954 -10.718 1.00 86.56 90 LEU A C 1
ATOM 716 O O . LEU A 1 90 ? -15.098 -2.055 -11.232 1.00 86.56 90 LEU A O 1
ATOM 720 N N . GLU A 1 91 ? -15.645 -0.452 -9.747 1.00 76.50 91 GLU A N 1
ATOM 721 C CA . GLU A 1 91 ? -16.957 -0.991 -9.418 1.00 76.50 91 GLU A CA 1
ATOM 722 C C . GLU A 1 91 ? -17.935 -0.451 -10.464 1.00 76.50 91 GLU A C 1
ATOM 724 O O . GLU A 1 91 ? -18.099 0.767 -10.586 1.00 76.50 91 GLU A O 1
ATOM 729 N N . ASP A 1 92 ? -18.546 -1.335 -11.253 1.00 59.09 92 ASP A N 1
ATOM 730 C CA . ASP A 1 92 ? -19.665 -0.947 -12.106 1.00 59.09 92 ASP A CA 1
ATOM 731 C C . ASP A 1 92 ? -20.787 -0.484 -11.172 1.00 59.09 92 ASP A C 1
ATOM 733 O O . ASP A 1 92 ? -21.387 -1.282 -10.451 1.00 59.09 92 ASP A O 1
ATOM 737 N N . LYS A 1 93 ? -21.042 0.826 -11.129 1.00 53.94 93 LYS A N 1
ATOM 738 C CA . LYS A 1 93 ? -22.273 1.335 -10.533 1.00 53.94 93 LYS A CA 1
ATOM 739 C C . LYS A 1 93 ? -23.395 0.852 -11.437 1.00 53.94 93 LYS A C 1
ATOM 741 O O . LYS A 1 93 ? -23.547 1.380 -12.533 1.00 53.94 93 LYS A O 1
ATOM 746 N N . GLU A 1 94 ? -24.115 -0.179 -11.008 1.00 54.66 94 GLU A N 1
ATOM 747 C CA . GLU A 1 94 ? -25.349 -0.605 -11.658 1.00 54.66 94 GLU A CA 1
ATOM 748 C C . GLU A 1 94 ? -26.255 0.630 -11.806 1.00 54.66 94 GLU A C 1
ATOM 750 O O . GLU A 1 94 ? -26.719 1.205 -10.820 1.00 54.66 94 GLU A O 1
ATOM 755 N N . GLU A 1 95 ? -26.437 1.097 -13.043 1.00 49.16 95 GLU A N 1
ATOM 756 C CA . GLU A 1 95 ? -27.512 2.020 -13.382 1.00 49.16 95 GLU A CA 1
ATOM 757 C C . GLU A 1 95 ? -28.815 1.222 -13.264 1.00 49.16 95 GLU A C 1
ATOM 759 O O . GLU A 1 95 ? -29.165 0.444 -14.151 1.00 49.16 95 GLU A O 1
ATOM 764 N N . GLU A 1 96 ? -29.509 1.372 -12.135 1.00 45.81 96 GLU A N 1
ATOM 765 C CA . GLU A 1 96 ? -30.920 1.007 -12.033 1.00 45.81 96 GLU A CA 1
ATOM 766 C C . GLU A 1 96 ? -31.707 1.855 -13.046 1.00 45.81 96 GLU A C 1
ATOM 768 O O . GLU A 1 96 ? -31.842 3.072 -12.889 1.00 45.81 96 GLU A O 1
ATOM 773 N N . GLY A 1 97 ? -32.199 1.202 -14.100 1.00 37.53 97 GLY A N 1
ATOM 774 C CA . GLY A 1 97 ? -33.129 1.743 -15.090 1.00 37.53 97 GLY A CA 1
ATOM 775 C C . GLY A 1 97 ? -34.303 0.803 -15.294 1.00 37.53 97 GLY A C 1
ATOM 776 O O . GLY A 1 97 ? -34.058 -0.419 -15.415 1.00 37.53 97 GLY A O 1
#

InterPro domains:
  IPR036113 Glu-tRNAGln amidotransferase superfamily, subunit C [SSF141000] (4-77)

Secondary structure (DSSP, 8-state):
-----HHHHHHHHHHHT--PPTT-HHHHHHHHHHHHHHHTTTTT--------S-----PPPS-PPPPP-GGGGS-GGGEETTEE----SS-------

Sequence (97 aa):
MFNISPETLKHLEELAQLELPLGLEEKMLQDLNHILSTFEVISVVEKPPESGVEQSAFLRADQPLPYTDASRLFDPSRLKNGFLRVKPVLEDKEEEG

Radius of gyration: 23.24 Å; chains: 1; bounding box: 62×40×47 Å

Foldseek 3Di:
DDQQDLVNVVVVCVVVVHDDDPPCSVVVRVVVVVVVVVCVVVVPDPDDPDPDDDDDPDDDDPDDDDDDQCCVVDDVVQDDPSDGDDDDPDDPPPPPD

pLDDT: mean 80.01, std 12.44, range [37.53, 94.44]